Protein AF-A0A3C1S265-F1 (afdb_monomer)

Foldseek 3Di:
DVVVVVVVVVVVVVVVVPPDDDDDDDPPVPPPDFPLRVLVVDPQNVVVNVVCVVVVCPVVSRDPDDDDDPGHTPVD

Structure (mmCIF, N/CA/C/O backbone):
data_AF-A0A3C1S265-F1
#
_entry.id   AF-A0A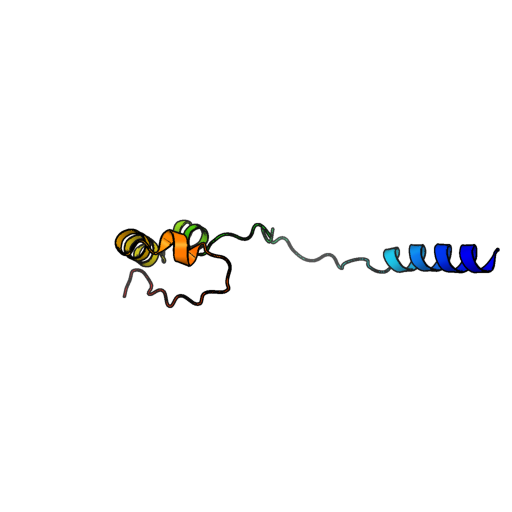3C1S265-F1
#
loop_
_atom_site.group_PDB
_atom_site.id
_atom_site.type_symbol
_atom_site.label_atom_id
_atom_site.label_alt_id
_atom_site.label_comp_id
_atom_site.label_asym_id
_atom_site.label_entity_id
_atom_site.label_seq_id
_atom_site.pdbx_PDB_ins_code
_atom_site.Cartn_x
_atom_site.Cartn_y
_atom_site.Cartn_z
_atom_site.occupancy
_atom_site.B_iso_or_equiv
_atom_site.auth_seq_id
_atom_site.auth_comp_id
_atom_site.auth_asym_id
_atom_site.auth_atom_id
_atom_site.pdbx_PDB_model_num
ATOM 1 N N . MET A 1 1 ? 6.121 -52.174 6.261 1.00 66.94 1 MET A N 1
ATOM 2 C CA . MET A 1 1 ? 7.089 -51.071 6.478 1.00 66.94 1 MET A CA 1
ATOM 3 C C . MET A 1 1 ? 7.509 -50.393 5.169 1.00 66.94 1 MET A C 1
ATOM 5 O O . MET A 1 1 ? 7.530 -49.173 5.129 1.00 66.94 1 MET A O 1
ATOM 9 N N . TYR A 1 2 ? 7.715 -51.139 4.075 1.00 62.91 2 TYR A N 1
ATOM 10 C CA . TYR A 1 2 ? 8.094 -50.599 2.754 1.00 62.91 2 TYR A CA 1
ATOM 11 C C . TYR A 1 2 ? 7.036 -49.728 2.053 1.00 62.91 2 TYR A C 1
ATOM 13 O O . TYR A 1 2 ? 7.398 -48.796 1.347 1.00 62.91 2 TYR A O 1
ATOM 21 N N . LEU A 1 3 ? 5.738 -49.950 2.306 1.00 62.12 3 LEU A N 1
ATOM 22 C CA . LEU A 1 3 ? 4.663 -49.138 1.713 1.00 62.12 3 LEU A CA 1
ATOM 23 C C . LEU A 1 3 ? 4.742 -47.654 2.125 1.00 62.12 3 LEU A C 1
ATOM 25 O O . LEU A 1 3 ? 4.437 -46.777 1.326 1.00 62.12 3 LEU A O 1
ATOM 29 N N . LYS A 1 4 ? 5.215 -47.369 3.351 1.00 60.94 4 LYS A N 1
ATOM 30 C CA . LYS A 1 4 ? 5.419 -45.997 3.849 1.00 60.94 4 LYS A CA 1
ATOM 31 C C . LYS A 1 4 ? 6.643 -45.328 3.198 1.00 60.94 4 LYS A C 1
ATOM 33 O O . LYS A 1 4 ? 6.632 -44.126 2.978 1.00 60.94 4 LYS A O 1
ATOM 38 N N . ILE A 1 5 ? 7.663 -46.124 2.862 1.00 67.31 5 ILE A N 1
ATOM 39 C CA . ILE A 1 5 ? 8.900 -45.678 2.201 1.00 67.31 5 ILE A CA 1
ATOM 40 C C . ILE A 1 5 ? 8.641 -45.376 0.713 1.00 67.31 5 ILE A C 1
ATOM 42 O O . ILE A 1 5 ? 9.145 -44.379 0.209 1.00 67.31 5 ILE A O 1
ATOM 46 N N . ILE A 1 6 ? 7.788 -46.164 0.041 1.00 71.25 6 ILE A N 1
ATOM 47 C CA . ILE A 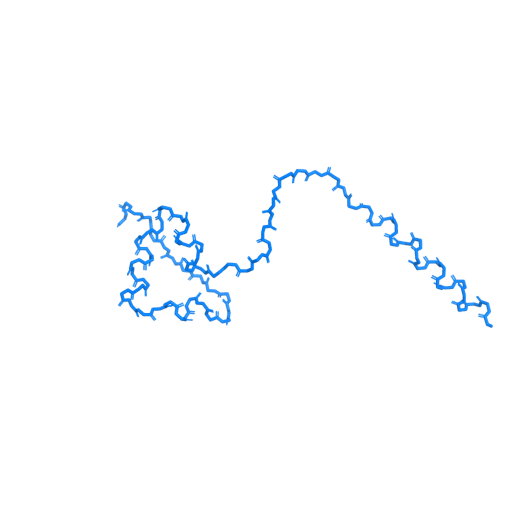1 6 ? 7.368 -45.935 -1.357 1.00 71.25 6 ILE A CA 1
ATOM 48 C C . ILE A 1 6 ? 6.485 -44.679 -1.488 1.00 71.25 6 ILE A C 1
ATOM 50 O O . ILE A 1 6 ? 6.629 -43.925 -2.446 1.00 71.25 6 ILE A O 1
ATOM 54 N N . LEU A 1 7 ? 5.598 -44.410 -0.519 1.00 71.06 7 LEU A N 1
ATOM 55 C CA . LEU A 1 7 ? 4.768 -43.195 -0.529 1.00 71.06 7 LEU A CA 1
ATOM 56 C C . LEU A 1 7 ? 5.593 -41.913 -0.299 1.00 71.06 7 LEU A C 1
ATOM 58 O O . LEU A 1 7 ? 5.309 -40.882 -0.903 1.00 71.06 7 LEU A O 1
ATOM 62 N N . LEU A 1 8 ? 6.627 -41.983 0.551 1.00 65.69 8 LEU A N 1
ATOM 63 C CA . LEU A 1 8 ? 7.502 -40.849 0.866 1.00 65.69 8 LEU A CA 1
ATOM 64 C C . LEU A 1 8 ? 8.439 -40.495 -0.302 1.00 65.69 8 LEU A C 1
ATOM 66 O O . LEU A 1 8 ? 8.663 -39.315 -0.558 1.00 65.69 8 LEU A O 1
ATOM 70 N N . SER A 1 9 ? 8.950 -41.487 -1.043 1.00 66.19 9 SER A N 1
ATOM 71 C CA . SER A 1 9 ? 9.784 -41.231 -2.228 1.00 66.19 9 SER A CA 1
ATOM 72 C C . SER A 1 9 ? 8.981 -40.681 -3.410 1.00 66.19 9 SER A C 1
ATOM 74 O O . SER A 1 9 ? 9.487 -39.831 -4.140 1.00 66.19 9 SER A O 1
ATOM 76 N N . GLY A 1 10 ? 7.720 -41.099 -3.576 1.00 66.00 10 GLY A N 1
ATOM 77 C CA . GLY A 1 10 ? 6.835 -40.582 -4.626 1.00 66.00 10 GLY A CA 1
ATOM 78 C C . GLY A 1 10 ? 6.476 -39.099 -4.463 1.00 66.00 10 GLY A C 1
ATOM 79 O O . GLY A 1 10 ? 6.368 -38.384 -5.455 1.00 66.00 10 GLY A O 1
ATOM 80 N N . LEU A 1 11 ? 6.353 -38.613 -3.222 1.00 63.19 11 LEU A N 1
ATOM 81 C CA . LEU A 1 11 ? 6.026 -37.211 -2.930 1.00 63.19 11 LEU A CA 1
ATOM 82 C C . LEU A 1 11 ? 7.179 -36.250 -3.273 1.00 63.19 11 LEU A C 1
ATOM 84 O O . LEU A 1 11 ? 6.939 -35.153 -3.768 1.00 63.19 11 LEU A O 1
ATOM 88 N N . ILE A 1 12 ? 8.427 -36.681 -3.064 1.00 65.75 12 ILE A N 1
ATOM 89 C CA . ILE A 1 12 ? 9.632 -35.863 -3.290 1.00 65.75 12 ILE A CA 1
ATOM 90 C C . ILE A 1 12 ? 9.866 -35.600 -4.788 1.00 65.75 12 ILE A C 1
ATOM 92 O O . ILE A 1 12 ? 10.347 -34.531 -5.161 1.00 65.75 12 ILE A O 1
ATOM 96 N N . VAL A 1 13 ? 9.478 -36.536 -5.661 1.00 62.69 13 VAL A N 1
ATOM 97 C CA . VAL A 1 13 ? 9.628 -36.391 -7.122 1.00 62.69 13 VAL A CA 1
ATOM 98 C C . VAL A 1 13 ? 8.585 -35.428 -7.710 1.00 62.69 13 VAL A C 1
ATOM 100 O O . VAL A 1 13 ? 8.858 -34.763 -8.705 1.00 62.69 13 VAL A O 1
ATOM 103 N N . PHE A 1 14 ? 7.415 -35.278 -7.077 1.00 61.31 14 PHE A N 1
ATOM 104 C CA . PHE A 1 14 ? 6.355 -34.378 -7.553 1.00 61.31 14 PHE A CA 1
ATOM 105 C C . PHE A 1 14 ? 6.716 -32.894 -7.364 1.00 61.31 14 PHE A C 1
ATOM 107 O O . PHE A 1 14 ? 6.394 -32.060 -8.207 1.00 61.31 14 PHE A O 1
ATOM 114 N N . SER A 1 15 ? 7.471 -32.569 -6.311 1.00 62.00 15 SER A N 1
ATOM 115 C CA . SER A 1 15 ? 7.994 -31.219 -6.051 1.00 62.00 15 SER A CA 1
ATOM 116 C C . SER A 1 15 ? 9.006 -30.721 -7.089 1.00 62.00 15 SER A C 1
ATOM 118 O O . SER A 1 15 ? 9.204 -29.517 -7.194 1.00 62.00 15 SER A O 1
ATOM 120 N N . SER A 1 16 ? 9.619 -31.609 -7.880 1.00 60.59 16 SER A N 1
ATOM 121 C CA . SER A 1 16 ? 10.553 -31.213 -8.947 1.00 60.59 16 SER A CA 1
ATOM 122 C C . SER A 1 16 ? 9.873 -30.919 -10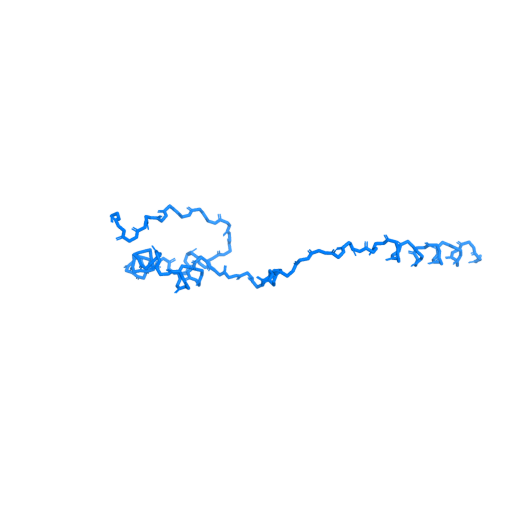.287 1.00 60.59 16 SER A C 1
ATOM 124 O O . SER A 1 16 ? 10.500 -30.324 -11.156 1.00 60.59 16 SER A O 1
ATOM 126 N N . PHE A 1 17 ? 8.598 -31.288 -10.457 1.00 56.97 17 PHE A N 1
ATOM 127 C CA . PHE A 1 17 ? 7.795 -30.884 -11.620 1.00 56.97 17 PHE A CA 1
ATOM 128 C C . PHE A 1 17 ? 7.013 -29.585 -11.388 1.00 56.97 17 PHE A C 1
ATOM 130 O O . PHE A 1 17 ? 6.429 -29.063 -12.332 1.00 56.97 17 PHE A O 1
ATOM 137 N N . ILE A 1 18 ? 7.078 -28.998 -10.185 1.00 61.53 18 ILE A N 1
ATOM 138 C CA . ILE A 1 18 ? 6.763 -27.577 -9.968 1.00 61.53 18 ILE A CA 1
ATOM 139 C C . ILE A 1 18 ? 7.998 -26.739 -10.357 1.00 61.53 18 ILE A C 1
ATOM 141 O O . ILE A 1 18 ? 8.587 -25.976 -9.601 1.00 61.53 18 ILE A O 1
ATOM 145 N N . SER A 1 19 ? 8.450 -26.954 -11.592 1.00 55.38 19 SER A N 1
ATOM 146 C CA . SER A 1 19 ? 9.345 -26.029 -12.269 1.00 55.38 19 SER A CA 1
ATOM 147 C C . SER A 1 19 ? 8.486 -24.827 -12.633 1.00 55.38 19 SER A C 1
ATOM 149 O O . SER A 1 19 ? 7.673 -24.913 -13.552 1.00 55.38 19 SER A O 1
ATOM 151 N N . CYS A 1 20 ? 8.602 -23.742 -11.866 1.00 66.75 20 CYS A N 1
ATOM 152 C CA . CYS A 1 20 ? 8.097 -22.451 -12.315 1.00 66.75 20 CYS A CA 1
ATOM 153 C C . CYS A 1 20 ? 8.762 -22.101 -13.651 1.00 66.75 20 CYS A C 1
ATOM 155 O O . CYS A 1 20 ? 9.971 -22.264 -13.814 1.00 66.75 20 CYS A O 1
ATOM 157 N N . ASP A 1 21 ? 7.923 -21.666 -14.582 1.00 60.69 21 ASP A N 1
ATOM 158 C CA . ASP A 1 21 ? 8.266 -21.117 -15.885 1.00 60.69 21 ASP A CA 1
ATOM 159 C C . ASP A 1 21 ? 8.998 -19.775 -15.694 1.00 60.69 21 ASP A C 1
ATOM 161 O O . ASP A 1 21 ? 8.606 -18.957 -14.860 1.00 60.69 21 ASP A O 1
ATOM 165 N N . ASP A 1 22 ? 10.103 -19.596 -16.410 1.00 65.62 22 ASP A N 1
ATOM 166 C CA . ASP A 1 22 ? 10.963 -18.414 -16.375 1.00 65.62 22 ASP A CA 1
ATOM 167 C C . ASP A 1 22 ? 10.379 -17.346 -17.309 1.00 65.62 22 ASP A C 1
ATOM 169 O O . ASP A 1 22 ? 10.339 -17.553 -18.522 1.00 65.62 22 ASP A O 1
ATOM 173 N N . SER A 1 23 ? 9.891 -16.227 -16.761 1.00 54.62 23 SER A N 1
ATOM 174 C CA . SER A 1 23 ? 9.551 -15.010 -17.513 1.00 54.62 23 SER A CA 1
ATOM 175 C C . SER A 1 23 ? 9.442 -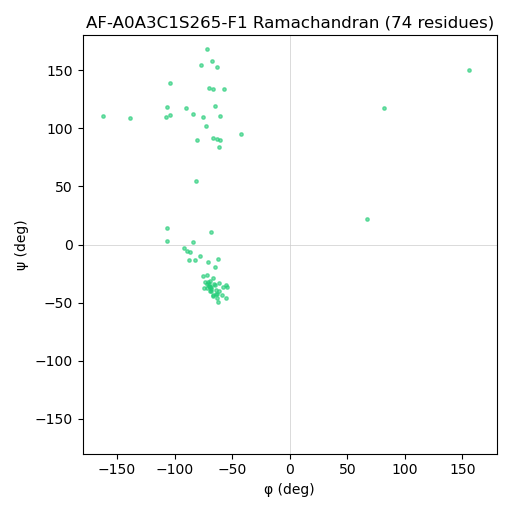13.782 -16.594 1.00 54.62 23 SER A C 1
ATOM 177 O O . SER A 1 23 ? 8.484 -13.625 -15.845 1.00 54.62 23 SER A O 1
ATOM 179 N N . GLU A 1 24 ? 10.424 -12.896 -16.762 1.00 54.97 24 GLU A N 1
ATOM 180 C CA . GLU A 1 24 ? 10.385 -11.436 -16.588 1.00 54.97 24 GLU A CA 1
ATOM 181 C C . GLU A 1 24 ? 10.523 -10.813 -15.180 1.00 54.97 24 GLU A C 1
ATOM 183 O O . GLU A 1 24 ? 9.701 -10.930 -14.276 1.00 54.97 24 GLU A O 1
ATOM 188 N N . ASP A 1 25 ? 11.614 -10.051 -15.079 1.00 55.91 25 ASP A N 1
ATOM 189 C CA . ASP A 1 25 ? 11.971 -9.019 -14.112 1.00 55.91 25 ASP A CA 1
ATOM 190 C C . ASP A 1 25 ? 10.806 -8.071 -13.759 1.00 55.91 25 ASP A C 1
ATOM 192 O O . ASP A 1 25 ? 10.555 -7.047 -14.396 1.00 55.91 25 ASP A O 1
ATOM 196 N N . ASN A 1 26 ? 10.111 -8.385 -12.673 1.00 55.09 26 ASN A N 1
ATOM 197 C CA . ASN A 1 26 ? 9.590 -7.371 -11.773 1.00 55.09 26 ASN A CA 1
ATOM 198 C C . ASN A 1 26 ? 9.825 -7.895 -10.365 1.00 55.09 26 ASN A C 1
ATOM 200 O O . ASN A 1 26 ? 9.201 -8.868 -9.941 1.00 55.09 26 ASN A O 1
ATOM 204 N N . SER A 1 27 ? 10.757 -7.279 -9.644 1.00 47.56 27 SER A N 1
ATOM 205 C CA . SER A 1 27 ? 10.845 -7.442 -8.198 1.00 47.56 27 SER A CA 1
ATOM 206 C C . SER A 1 27 ? 9.538 -6.934 -7.586 1.00 47.56 27 SER A C 1
ATOM 208 O O . SER A 1 27 ? 9.421 -5.784 -7.170 1.00 47.56 27 SER A O 1
ATOM 210 N N . VAL A 1 28 ? 8.522 -7.800 -7.561 1.00 54.19 28 VAL A N 1
ATOM 211 C CA . VAL A 1 28 ? 7.350 -7.642 -6.713 1.00 54.19 28 VAL A CA 1
ATOM 212 C C . VAL A 1 28 ? 7.903 -7.722 -5.305 1.00 54.19 28 VAL A C 1
ATOM 214 O O . VAL A 1 28 ? 8.112 -8.792 -4.738 1.00 54.19 28 VAL A O 1
ATOM 217 N N . ASP A 1 29 ? 8.254 -6.554 -4.793 1.00 54.34 29 ASP A N 1
ATOM 218 C CA . ASP A 1 29 ? 8.575 -6.317 -3.409 1.00 54.34 29 ASP A CA 1
ATOM 219 C C . ASP A 1 29 ? 7.320 -6.682 -2.613 1.00 54.34 29 ASP A C 1
ATOM 221 O O . ASP A 1 29 ? 6.417 -5.873 -2.425 1.00 54.34 29 ASP A O 1
ATOM 225 N N . LEU A 1 30 ? 7.236 -7.955 -2.216 1.00 54.69 30 LEU A N 1
ATOM 226 C CA . LEU A 1 30 ? 6.164 -8.514 -1.393 1.00 54.69 30 LEU A CA 1
ATOM 227 C C . LEU A 1 30 ? 6.205 -7.959 0.038 1.00 54.69 30 LEU A C 1
ATOM 229 O O . LEU A 1 30 ? 5.513 -8.487 0.910 1.00 54.69 30 LEU A O 1
ATOM 233 N N . THR A 1 31 ? 7.004 -6.919 0.312 1.00 60.34 31 THR A N 1
ATOM 234 C CA . THR A 1 31 ? 6.818 -6.141 1.527 1.00 60.34 31 THR A CA 1
ATOM 235 C C . THR A 1 31 ? 5.452 -5.459 1.434 1.00 60.34 31 THR A C 1
ATOM 237 O O . THR A 1 31 ? 5.191 -4.703 0.494 1.00 60.34 31 THR A O 1
ATOM 240 N N . PRO A 1 32 ? 4.528 -5.750 2.363 1.00 61.03 32 PRO A N 1
ATOM 241 C CA . PRO A 1 32 ? 3.245 -5.071 2.394 1.00 61.03 32 PRO A CA 1
ATOM 242 C C . PRO A 1 32 ? 3.499 -3.604 2.755 1.00 61.03 32 PRO A C 1
ATOM 244 O O . PRO A 1 32 ? 3.583 -3.253 3.929 1.00 61.03 32 PRO A O 1
ATOM 247 N N . LYS A 1 33 ? 3.681 -2.747 1.744 1.00 71.00 33 LYS A N 1
ATOM 248 C CA . LYS A 1 33 ? 3.758 -1.299 1.945 1.00 71.00 33 LYS A CA 1
ATOM 249 C C . LYS A 1 33 ? 2.383 -0.783 2.323 1.00 71.00 33 LYS A C 1
ATOM 251 O O . LYS A 1 33 ? 1.385 -1.107 1.676 1.00 71.00 33 LYS A O 1
ATOM 256 N N . ASN A 1 34 ? 2.345 0.065 3.341 1.00 81.19 34 ASN A N 1
ATOM 257 C CA . ASN A 1 34 ? 1.116 0.751 3.712 1.00 81.19 34 ASN A CA 1
ATOM 258 C C . ASN A 1 34 ? 0.708 1.746 2.619 1.00 81.19 34 ASN A C 1
ATOM 260 O O . ASN A 1 34 ? 1.543 2.249 1.863 1.00 81.19 34 ASN A O 1
ATOM 264 N N . ILE A 1 35 ? -0.579 2.098 2.576 1.00 81.44 35 ILE A N 1
ATOM 265 C CA . ILE A 1 35 ? -1.127 3.068 1.609 1.00 81.44 35 ILE A CA 1
ATOM 266 C C . ILE A 1 35 ? -0.367 4.400 1.686 1.00 81.44 35 ILE A C 1
ATOM 268 O O . ILE A 1 35 ? -0.129 5.045 0.669 1.00 81.44 35 ILE A O 1
ATOM 272 N N . VAL A 1 36 ? 0.069 4.786 2.889 1.00 80.62 36 VAL A N 1
ATOM 273 C CA . VAL A 1 36 ? 0.839 6.014 3.128 1.00 80.62 36 VAL A CA 1
ATOM 274 C C . VAL A 1 36 ? 2.251 5.931 2.546 1.00 80.62 36 VAL A C 1
ATOM 276 O O . VAL A 1 36 ? 2.718 6.906 1.961 1.00 80.62 36 VAL A O 1
ATOM 279 N N . GLU A 1 37 ? 2.926 4.785 2.654 1.00 81.50 37 GLU A N 1
ATOM 280 C CA . GLU A 1 37 ? 4.250 4.590 2.048 1.00 81.50 37 GLU A CA 1
ATOM 281 C C . GLU A 1 37 ? 4.162 4.607 0.525 1.00 81.50 37 GLU A C 1
ATOM 283 O O . GLU A 1 37 ? 4.946 5.296 -0.122 1.00 81.50 37 GLU A O 1
ATOM 288 N N . LEU A 1 38 ? 3.166 3.925 -0.045 1.00 82.06 38 LEU A N 1
ATOM 289 C CA . LEU A 1 38 ? 2.930 3.909 -1.489 1.00 82.06 38 LEU A CA 1
ATOM 290 C C . LEU A 1 38 ? 2.564 5.298 -2.039 1.00 82.06 38 LEU A C 1
ATOM 292 O O . LEU A 1 38 ? 3.002 5.691 -3.121 1.00 82.06 38 LEU A O 1
ATOM 296 N N . ALA A 1 39 ? 1.769 6.063 -1.291 1.00 79.75 39 ALA A N 1
ATOM 297 C CA . ALA A 1 39 ? 1.417 7.428 -1.664 1.00 79.75 39 A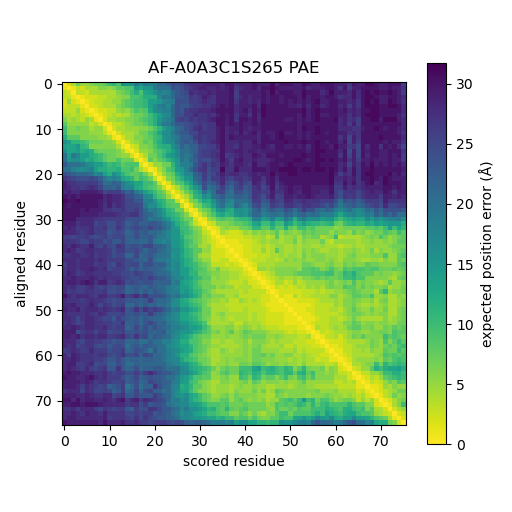LA A CA 1
ATOM 298 C C . ALA A 1 39 ? 2.612 8.383 -1.542 1.00 79.75 39 ALA A C 1
ATOM 300 O O . ALA A 1 39 ? 2.753 9.293 -2.351 1.00 79.75 39 ALA A O 1
ATOM 301 N N . SER A 1 40 ? 3.500 8.158 -0.571 1.00 78.06 40 SER A N 1
ATOM 302 C CA . SER A 1 40 ? 4.692 8.990 -0.364 1.00 78.06 40 SER A CA 1
ATOM 303 C C . SER A 1 40 ? 5.759 8.787 -1.441 1.00 78.06 40 SER A C 1
ATOM 305 O O . SER A 1 40 ? 6.538 9.701 -1.701 1.00 78.06 40 SER A O 1
ATOM 307 N N . THR A 1 41 ? 5.806 7.619 -2.086 1.00 78.88 41 THR A N 1
ATOM 308 C CA . THR A 1 41 ? 6.713 7.360 -3.218 1.00 7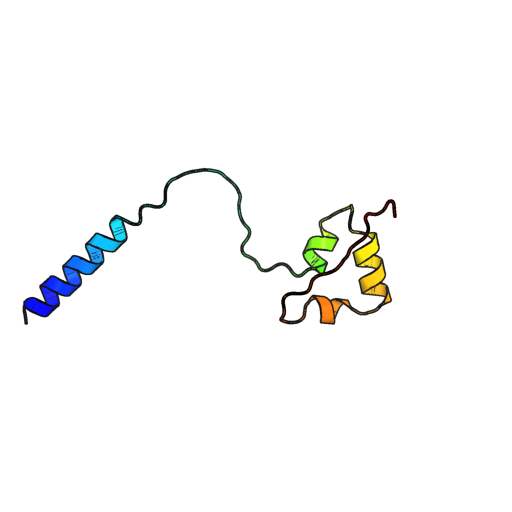8.88 41 THR A CA 1
ATOM 309 C C . THR A 1 41 ? 6.172 7.872 -4.554 1.00 78.88 41 THR A C 1
ATOM 311 O O . THR A 1 41 ? 6.924 7.954 -5.524 1.00 78.88 41 THR A O 1
ATOM 314 N N . SER A 1 42 ? 4.888 8.232 -4.615 1.00 75.94 42 SER A N 1
ATOM 315 C CA . SER A 1 42 ? 4.207 8.656 -5.836 1.00 75.94 42 SER A CA 1
ATOM 316 C C . SER A 1 42 ? 4.016 10.172 -5.853 1.00 75.94 42 SER A C 1
ATOM 318 O O . SER A 1 42 ? 3.194 10.706 -5.113 1.00 75.94 42 SER A O 1
ATOM 320 N N . THR A 1 43 ? 4.721 10.879 -6.742 1.00 77.31 43 THR A N 1
ATOM 321 C CA . THR A 1 43 ? 4.634 12.349 -6.867 1.00 77.31 43 THR A CA 1
ATOM 322 C C . THR A 1 43 ? 3.196 12.841 -7.075 1.00 77.31 43 THR A C 1
ATOM 324 O O . THR A 1 43 ? 2.803 13.854 -6.503 1.00 77.31 43 THR A O 1
ATOM 327 N N . GLU A 1 44 ? 2.387 12.085 -7.819 1.00 76.88 44 GLU A N 1
ATOM 328 C CA . GLU A 1 44 ? 0.985 12.391 -8.146 1.00 76.88 44 GLU A CA 1
ATOM 329 C C . GLU A 1 44 ? 0.007 12.274 -6.964 1.00 76.88 44 GLU A C 1
ATOM 331 O O . GLU A 1 44 ? -1.116 12.766 -7.051 1.00 76.88 44 GLU A O 1
ATOM 336 N N . LEU A 1 45 ? 0.417 11.633 -5.861 1.00 81.81 45 LEU A N 1
ATOM 337 C CA . LEU A 1 45 ? -0.417 11.389 -4.675 1.00 81.81 45 LEU A CA 1
ATOM 338 C C . LEU A 1 45 ? -0.022 12.284 -3.486 1.00 81.81 45 LEU A C 1
ATOM 340 O O . LEU A 1 45 ? -0.465 12.065 -2.357 1.00 81.81 45 LEU A O 1
ATOM 344 N N . GLY A 1 46 ? 0.781 13.326 -3.719 1.00 81.88 46 GLY A N 1
ATOM 345 C CA . GLY A 1 46 ? 1.207 14.268 -2.679 1.00 81.88 46 GLY A CA 1
ATOM 346 C C . GLY A 1 46 ? 0.037 14.957 -1.962 1.00 81.88 46 GLY A C 1
ATOM 347 O O . GLY A 1 46 ? 0.079 15.129 -0.741 1.00 81.88 46 GLY A O 1
ATOM 348 N N . SER A 1 47 ? -1.040 15.282 -2.688 1.00 83.19 47 SER A N 1
ATOM 349 C CA . SER A 1 47 ? -2.270 15.849 -2.108 1.00 83.19 47 SER A CA 1
ATOM 350 C C . SER A 1 47 ? -2.930 14.901 -1.096 1.00 83.19 47 SER A C 1
ATOM 352 O O . SER A 1 47 ? -3.336 15.324 -0.009 1.00 83.19 47 SER A O 1
ATOM 354 N N . LEU A 1 48 ? -2.943 13.593 -1.388 1.00 84.31 48 LEU A N 1
ATOM 355 C CA . LEU A 1 48 ? -3.431 12.572 -0.460 1.00 84.31 48 LEU A CA 1
ATOM 356 C C . LEU A 1 48 ? -2.589 12.550 0.817 1.00 84.31 48 LEU A C 1
ATOM 358 O O . LEU A 1 48 ? -3.140 12.596 1.913 1.00 84.31 48 LEU A O 1
ATOM 362 N N . VAL A 1 49 ? -1.262 12.508 0.690 1.00 83.44 49 VAL A N 1
ATOM 363 C CA . VAL A 1 49 ? -0.351 12.461 1.844 1.00 83.44 49 VAL A CA 1
ATOM 364 C C . VAL A 1 49 ? -0.553 13.681 2.749 1.00 83.44 49 VAL A C 1
ATOM 366 O O . VAL A 1 49 ? -0.669 13.534 3.967 1.00 83.44 49 VAL A O 1
ATOM 369 N N . ALA A 1 50 ? -0.680 14.875 2.167 1.00 84.94 50 ALA A N 1
ATOM 370 C CA . ALA A 1 50 ? -0.945 16.104 2.911 1.00 84.94 50 ALA A CA 1
ATOM 371 C C . ALA A 1 50 ? -2.308 16.077 3.627 1.00 84.94 50 ALA A C 1
ATOM 373 O O . ALA A 1 50 ? -2.406 16.469 4.793 1.00 84.94 50 ALA A O 1
ATOM 374 N N . ALA A 1 51 ? -3.357 15.587 2.963 1.00 82.50 51 ALA A N 1
ATOM 375 C CA . ALA A 1 51 ? -4.691 15.465 3.546 1.00 82.50 51 ALA A CA 1
ATOM 376 C C . ALA A 1 51 ? -4.730 14.441 4.687 1.00 82.50 51 ALA A C 1
ATOM 378 O O . ALA A 1 51 ? -5.295 14.717 5.744 1.00 82.50 51 ALA A O 1
ATOM 379 N N . VAL A 1 52 ? -4.085 13.289 4.508 1.00 84.88 52 VAL A N 1
ATOM 380 C CA . VAL A 1 52 ? -3.999 12.220 5.511 1.00 84.88 52 VAL A CA 1
ATOM 381 C C . VAL A 1 52 ? -3.230 12.688 6.742 1.00 84.88 52 VAL A C 1
ATOM 383 O O . VAL A 1 52 ? -3.678 12.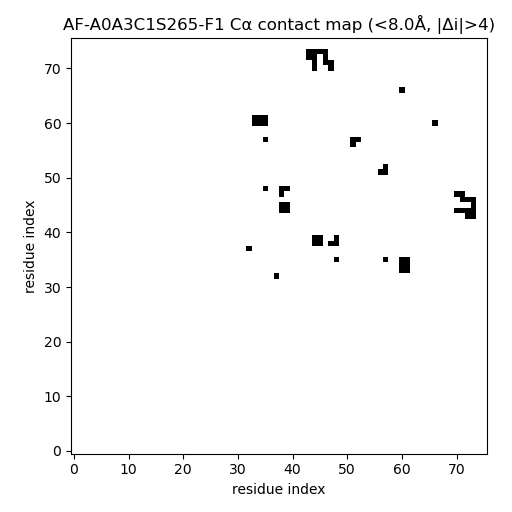444 7.863 1.00 84.88 52 VAL A O 1
ATOM 386 N N . GLN A 1 53 ? -2.121 13.409 6.556 1.00 83.38 53 GLN A N 1
ATOM 387 C CA . GLN A 1 53 ? -1.380 14.018 7.662 1.00 83.38 53 GLN A CA 1
ATOM 388 C C . GLN A 1 53 ? -2.226 15.061 8.397 1.00 83.38 53 GLN A C 1
ATOM 390 O O . GLN A 1 53 ? -2.303 15.038 9.623 1.00 83.38 53 GLN A O 1
ATOM 395 N N . LYS A 1 54 ? -2.916 15.941 7.663 1.00 84.50 54 LYS A N 1
ATOM 396 C CA . LYS A 1 54 ? -3.780 16.978 8.248 1.00 84.50 54 LYS A CA 1
ATOM 397 C C . LYS A 1 54 ? -4.980 16.394 8.998 1.00 84.50 54 LYS A C 1
ATOM 399 O O . LYS A 1 54 ? -5.404 16.963 9.999 1.00 84.50 54 LYS A O 1
ATOM 404 N N . ALA A 1 55 ? -5.528 15.286 8.512 1.00 84.50 55 ALA A N 1
ATOM 405 C CA . ALA A 1 55 ? -6.668 14.603 9.111 1.00 84.50 55 ALA A CA 1
ATOM 406 C C . ALA A 1 55 ? -6.268 13.590 10.199 1.00 84.50 55 ALA A C 1
ATOM 408 O O . ALA A 1 55 ? -7.146 13.034 10.851 1.00 84.50 55 ALA A O 1
ATOM 409 N N . GLY A 1 56 ? -4.969 13.337 10.401 1.00 84.19 56 GLY A N 1
ATOM 410 C CA . GLY A 1 56 ? -4.483 12.352 11.371 1.00 84.19 56 GLY A CA 1
ATOM 411 C C . GLY A 1 56 ? -4.835 10.905 11.011 1.00 84.19 56 GLY A C 1
ATOM 412 O O . GLY A 1 56 ? -4.856 10.045 11.883 1.00 84.19 56 GLY A O 1
ATOM 413 N N . LEU A 1 57 ? -5.111 10.619 9.735 1.00 85.69 57 LEU A N 1
ATOM 414 C CA . LEU A 1 57 ? -5.562 9.302 9.271 1.00 85.69 57 LEU A CA 1
ATOM 415 C C . LEU A 1 57 ? -4.416 8.315 9.012 1.00 85.69 57 LEU A C 1
ATOM 417 O O . LEU A 1 57 ? -4.674 7.198 8.579 1.00 85.69 57 LEU A O 1
ATOM 421 N N . VAL A 1 58 ? -3.161 8.702 9.261 1.00 82.19 58 VAL A N 1
ATOM 422 C CA . VAL A 1 58 ? -1.975 7.869 8.986 1.00 82.19 58 VAL A CA 1
ATOM 423 C C . VAL A 1 58 ? -2.083 6.507 9.671 1.00 82.19 58 VAL A C 1
ATOM 425 O O . VAL A 1 58 ? -1.860 5.482 9.036 1.00 82.19 58 VAL A O 1
ATOM 428 N N . GLU A 1 59 ? -2.481 6.494 10.942 1.00 82.75 59 GLU A N 1
ATOM 429 C CA . GLU A 1 59 ? -2.622 5.269 11.733 1.00 82.75 59 GLU A CA 1
ATOM 430 C C . GLU A 1 59 ? -3.802 4.416 11.249 1.00 82.75 59 GLU A C 1
ATOM 432 O O . GLU A 1 59 ? -3.688 3.202 11.151 1.00 82.75 59 GLU A O 1
ATOM 437 N N . THR A 1 60 ? -4.907 5.045 10.833 1.00 82.69 60 THR A N 1
ATOM 438 C CA . THR A 1 60 ? -6.064 4.349 10.248 1.00 82.69 60 THR A CA 1
ATOM 439 C C . THR A 1 60 ? -5.748 3.745 8.882 1.00 82.69 60 THR A C 1
ATOM 441 O O . THR A 1 60 ? -6.178 2.635 8.599 1.00 82.69 60 THR A O 1
ATOM 444 N N . LEU A 1 61 ? -4.988 4.448 8.038 1.00 79.19 61 LEU A N 1
ATOM 445 C CA . LEU A 1 61 ? -4.565 3.957 6.722 1.00 79.19 61 LEU A CA 1
ATOM 446 C C . LEU A 1 61 ? -3.408 2.950 6.787 1.00 79.19 61 LEU A C 1
ATOM 448 O O . LEU A 1 61 ? -3.078 2.347 5.767 1.00 79.19 61 LEU A O 1
ATOM 452 N N . SER A 1 62 ? -2.805 2.794 7.966 1.00 79.62 62 SER A N 1
ATOM 453 C CA . SER A 1 62 ? -1.788 1.782 8.273 1.00 79.62 62 SER A CA 1
ATOM 454 C C . SER A 1 62 ? -2.337 0.658 9.161 1.00 79.62 62 SER A C 1
ATOM 456 O O . SER A 1 62 ? -1.579 -0.210 9.583 1.00 79.62 62 SER A O 1
ATOM 458 N N . ALA A 1 63 ? -3.634 0.690 9.491 1.00 79.06 63 ALA A N 1
ATOM 459 C CA . ALA A 1 63 ? -4.282 -0.338 10.291 1.00 79.06 63 ALA A CA 1
ATOM 460 C C . ALA A 1 63 ? -4.559 -1.590 9.449 1.00 79.06 63 ALA A C 1
ATOM 462 O O . ALA A 1 63 ? -4.734 -1.514 8.231 1.00 79.06 63 ALA A O 1
ATOM 463 N N . ASP A 1 64 ? -4.647 -2.740 10.115 1.00 70.38 64 ASP A N 1
ATOM 464 C CA . ASP A 1 64 ? -4.921 -4.018 9.465 1.00 70.38 64 ASP A CA 1
ATOM 465 C C . ASP A 1 64 ? -6.284 -4.004 8.747 1.00 70.38 64 ASP A C 1
ATOM 467 O O . ASP A 1 64 ? -7.347 -3.982 9.372 1.00 70.38 64 ASP A O 1
ATOM 471 N N . GLY A 1 65 ? -6.258 -4.031 7.411 1.00 72.06 65 GLY A N 1
ATOM 472 C CA . GLY A 1 65 ? -7.457 -4.125 6.579 1.00 72.06 65 GLY A CA 1
ATOM 473 C C . GLY A 1 65 ? -7.269 -3.573 5.167 1.00 72.06 65 GLY A C 1
ATOM 474 O O . GLY A 1 65 ? -6.493 -2.653 4.927 1.00 72.06 65 GLY A O 1
ATOM 475 N N . THR A 1 66 ? -8.004 -4.124 4.198 1.00 77.94 66 THR A N 1
ATOM 476 C CA . THR A 1 66 ? -8.021 -3.589 2.830 1.00 77.94 66 THR A CA 1
ATOM 477 C C . THR A 1 66 ? -8.862 -2.316 2.787 1.00 77.94 66 THR A C 1
ATOM 479 O O . THR A 1 66 ? -10.087 -2.370 2.891 1.00 77.94 66 THR A O 1
ATOM 482 N N . LEU A 1 67 ? -8.212 -1.168 2.608 1.00 82.81 67 LEU A N 1
ATOM 483 C CA . LEU A 1 67 ? -8.876 0.126 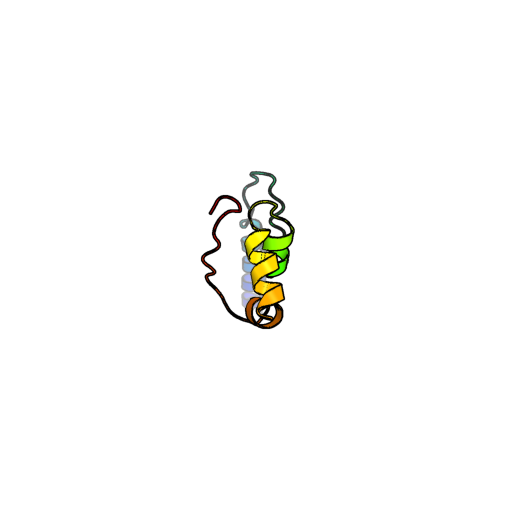2.459 1.00 82.81 67 LEU A CA 1
ATOM 484 C C . LEU A 1 67 ? -8.856 0.562 0.994 1.00 82.81 67 LEU A C 1
ATOM 486 O O . LEU A 1 67 ? -7.853 0.418 0.300 1.00 82.81 67 LEU A O 1
ATOM 490 N N . THR A 1 68 ? -9.971 1.115 0.521 1.00 82.06 68 THR A N 1
ATOM 491 C CA . THR A 1 68 ? -10.069 1.734 -0.807 1.00 82.06 68 THR A CA 1
ATOM 492 C C . THR A 1 68 ? -10.138 3.241 -0.622 1.00 82.06 68 THR A C 1
ATOM 494 O O . THR A 1 68 ? -11.126 3.761 -0.107 1.00 82.06 68 THR A O 1
ATOM 497 N N . VAL A 1 69 ? -9.073 3.940 -1.008 1.00 80.62 69 VAL A N 1
ATOM 498 C CA . VAL A 1 69 ? -8.972 5.396 -0.879 1.00 80.62 69 VAL A CA 1
ATOM 499 C C . VAL A 1 69 ? -9.105 6.019 -2.263 1.00 80.62 69 VAL A C 1
ATOM 501 O O . VAL A 1 69 ? -8.289 5.766 -3.145 1.00 80.62 69 VAL A O 1
ATOM 504 N N . PHE A 1 70 ? -10.137 6.838 -2.456 1.00 81.88 70 PHE A N 1
ATOM 505 C CA . PHE A 1 70 ? -10.329 7.602 -3.687 1.00 81.88 70 PHE A CA 1
ATOM 506 C C . PHE A 1 70 ? -9.440 8.845 -3.649 1.00 81.88 70 PHE A C 1
ATOM 508 O O . PHE A 1 70 ? -9.834 9.884 -3.122 1.00 81.88 70 PHE A O 1
ATOM 515 N N . ALA A 1 71 ? -8.216 8.706 -4.155 1.00 80.12 71 ALA A N 1
ATOM 516 C CA . ALA A 1 71 ? -7.241 9.785 -4.189 1.00 80.12 71 ALA A CA 1
ATOM 517 C C . ALA A 1 71 ? -7.362 10.584 -5.502 1.00 80.12 71 ALA A C 1
ATOM 519 O O . ALA A 1 71 ? -7.154 10.005 -6.571 1.00 80.12 71 ALA A O 1
ATOM 520 N N . PRO A 1 72 ? -7.696 11.887 -5.451 1.00 76.12 72 PRO A N 1
ATOM 521 C CA . PRO A 1 72 ? -7.515 12.771 -6.599 1.00 76.12 72 PRO A CA 1
ATOM 522 C C . PRO A 1 72 ? -6.027 12.888 -6.969 1.00 76.12 72 PRO A C 1
ATOM 524 O O . PRO A 1 72 ? -5.159 12.744 -6.104 1.00 76.12 72 PRO A O 1
ATOM 527 N N . THR A 1 73 ? -5.734 13.171 -8.241 1.00 81.06 73 THR A N 1
ATOM 528 C CA . THR A 1 73 ? -4.387 13.586 -8.666 1.00 81.06 73 THR A CA 1
ATOM 529 C C . THR A 1 73 ? -4.105 15.010 -8.186 1.00 81.06 73 THR A C 1
ATOM 531 O O . THR A 1 73 ? -5.009 15.732 -7.762 1.00 81.06 73 THR A O 1
ATOM 534 N N . ASN A 1 74 ? -2.852 15.450 -8.282 1.00 74.50 74 ASN A N 1
ATOM 535 C CA . ASN A 1 74 ? -2.469 16.818 -7.921 1.00 74.50 74 ASN A CA 1
ATOM 536 C C . ASN A 1 74 ? -3.138 17.918 -8.780 1.00 74.50 74 ASN A C 1
ATOM 538 O O . ASN A 1 74 ? -3.038 19.089 -8.425 1.00 74.50 74 ASN A O 1
ATOM 542 N N . GLU A 1 75 ? -3.783 17.567 -9.898 1.00 69.81 75 GLU A N 1
ATOM 543 C CA . GLU A 1 75 ? -4.475 18.512 -10.792 1.00 69.81 75 GLU A CA 1
ATOM 544 C C . GLU A 1 75 ? -5.949 18.764 -10.426 1.00 69.81 75 GLU A C 1
ATOM 546 O O . GLU A 1 75 ? -6.600 19.595 -11.064 1.00 69.81 75 GLU A O 1
ATOM 551 N N . ALA A 1 76 ? -6.485 18.039 -9.442 1.00 54.94 76 ALA A N 1
ATOM 552 C CA . ALA A 1 76 ? -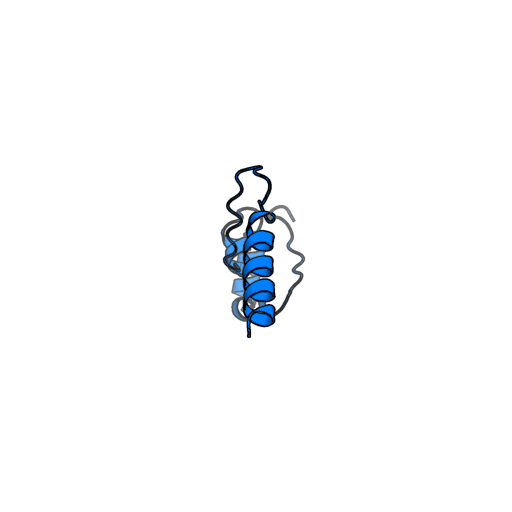7.894 18.090 -9.049 1.00 54.94 76 ALA A CA 1
ATOM 553 C C . ALA A 1 76 ? -8.176 19.014 -7.853 1.00 54.94 76 ALA A C 1
ATOM 555 O O . ALA A 1 76 ? -7.289 19.191 -6.985 1.00 54.94 76 ALA A O 1
#

Mean predicted aligned error: 16.3 Å

pLDDT: mean 71.83, std 10.64, range [47.56, 85.69]

Radius of gyration: 23.14 Å; Cα contacts (8 Å, |Δi|>4): 32; chains: 1; bounding box: 22×70×29 Å

Solvent-accessible surface area (backbone atoms only — not comparable to full-atom values): 4998 Å² total; per-residue (Å²): 118,64,70,62,55,55,56,56,57,55,56,61,60,55,63,67,70,68,62,78,81,92,79,80,97,65,88,74,68,81,64,87,69,40,62,63,56,57,28,70,74,33,83,54,28,48,58,45,52,54,50,32,62,74,68,64,39,58,64,68,54,59,41,98,69,96,78,87,77,91,68,63,50,73,91,107

Sequence (76 aa):
MYLKIILLSGLIVFSSFISCDDSEDNSVDLTPKNIVELASTSTELGSLVAAVQKAGLVETLSADGTLTVFAPTNEA

Nearest PDB structures (foldseek):
  1x3b-assembly1_A  TM=7.606E-01  e=3.698E-02  Homo sapiens
  7asg-assembly1_A  TM=8.970E-01  e=2.941E-01  Homo sapiens
  7as7-assembly1_A  TM=9.067E-01  e=4.516E-01  Homo sapiens

Secondary structure (DSSP, 8-state):
-HHHHHHHHHHHHHTTS-------------S---HHHHHHH-GGGHHHHHHHHHHTTHHHHTSSS-----PPPTT-